Protein AF-A0A0F6YMK8-F1 (afdb_monomer_lite)

Structure (mmCIF, N/CA/C/O backbone):
data_AF-A0A0F6YMK8-F1
#
_entry.id   AF-A0A0F6YMK8-F1
#
loop_
_atom_site.group_PDB
_atom_site.id
_atom_site.type_symbol
_atom_site.label_atom_id
_atom_site.label_alt_id
_atom_site.label_comp_id
_atom_site.label_asym_id
_atom_site.label_entity_id
_atom_site.label_seq_id
_atom_site.pdbx_PDB_ins_code
_atom_site.Cartn_x
_atom_site.Cartn_y
_atom_site.Cartn_z
_atom_site.occupancy
_atom_site.B_iso_or_equiv
_atom_site.auth_seq_id
_atom_site.auth_comp_id
_atom_site.auth_asym_id
_atom_site.auth_atom_id
_atom_site.pdbx_PDB_model_num
ATOM 1 N N . MET A 1 1 ? 10.154 -48.202 23.395 1.00 54.38 1 MET A N 1
ATOM 2 C CA . MET A 1 1 ? 9.176 -48.463 22.313 1.00 54.38 1 MET A CA 1
ATOM 3 C C . MET A 1 1 ? 9.662 -47.838 20.994 1.00 54.38 1 MET A C 1
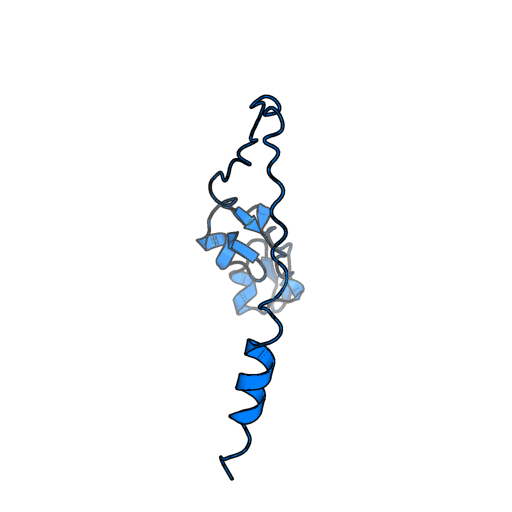ATOM 5 O O . MET A 1 1 ? 9.009 -46.954 20.467 1.00 54.38 1 MET A O 1
ATOM 9 N N . LEU A 1 2 ? 10.831 -48.247 20.472 1.00 53.81 2 LEU A N 1
ATOM 10 C CA . LEU A 1 2 ? 11.473 -47.627 19.288 1.00 53.81 2 LEU A CA 1
ATOM 11 C C . LEU A 1 2 ? 11.856 -48.650 18.191 1.00 53.81 2 LEU A C 1
ATOM 13 O O . LEU A 1 2 ? 12.703 -48.377 17.348 1.00 53.81 2 LEU A O 1
ATOM 17 N N . ALA A 1 3 ? 11.251 -49.842 18.197 1.00 52.28 3 ALA A N 1
ATOM 18 C CA . ALA A 1 3 ? 11.681 -50.961 17.348 1.00 52.28 3 ALA A CA 1
ATOM 19 C C . ALA A 1 3 ? 10.784 -51.240 16.123 1.00 52.28 3 ALA A C 1
ATOM 21 O O . ALA A 1 3 ? 11.109 -52.121 15.337 1.00 52.28 3 ALA A O 1
ATOM 22 N N . THR A 1 4 ? 9.685 -50.504 15.919 1.00 53.19 4 THR A N 1
ATOM 23 C CA . THR A 1 4 ? 8.661 -50.889 14.920 1.00 53.19 4 THR A CA 1
ATOM 24 C C . THR A 1 4 ? 8.670 -50.046 13.638 1.00 53.19 4 THR A C 1
ATOM 26 O O . THR A 1 4 ? 8.049 -50.431 12.657 1.00 53.19 4 THR A O 1
ATOM 29 N N . MET A 1 5 ? 9.394 -48.920 13.582 1.00 53.38 5 MET A N 1
ATOM 30 C CA . MET A 1 5 ? 9.343 -48.022 12.409 1.00 53.38 5 MET A CA 1
ATOM 31 C C . MET A 1 5 ? 10.320 -48.376 11.273 1.00 53.38 5 MET A C 1
ATOM 33 O O . MET A 1 5 ? 10.207 -47.829 10.181 1.00 53.38 5 MET A O 1
ATOM 37 N N . ARG A 1 6 ? 11.274 -49.295 11.486 1.00 54.75 6 ARG A N 1
ATOM 38 C CA . ARG A 1 6 ? 12.262 -49.670 10.452 1.00 54.75 6 ARG A CA 1
ATOM 39 C C . ARG A 1 6 ? 11.747 -50.708 9.448 1.00 54.75 6 ARG A C 1
ATOM 41 O O . ARG A 1 6 ? 12.239 -50.738 8.325 1.00 54.75 6 ARG A O 1
ATOM 48 N N . SER A 1 7 ? 10.744 -51.512 9.809 1.00 49.03 7 SER A N 1
ATOM 49 C CA . SER A 1 7 ? 10.225 -52.575 8.931 1.00 49.03 7 SER A CA 1
ATOM 50 C C . SER A 1 7 ? 9.369 -52.061 7.771 1.00 49.03 7 SER A C 1
ATOM 52 O O . SER A 1 7 ? 9.304 -52.715 6.736 1.00 49.03 7 SER A O 1
ATOM 54 N N . THR A 1 8 ? 8.748 -50.887 7.894 1.00 51.03 8 THR A N 1
ATOM 55 C CA . THR A 1 8 ? 7.902 -50.310 6.833 1.00 51.03 8 THR A CA 1
ATOM 56 C C . THR A 1 8 ? 8.711 -49.665 5.705 1.00 51.03 8 THR A C 1
ATOM 58 O O . THR A 1 8 ? 8.238 -49.591 4.576 1.00 51.03 8 THR A O 1
ATOM 61 N N . LEU A 1 9 ? 9.946 -49.233 5.986 1.00 52.59 9 LEU A N 1
ATOM 62 C CA . LEU A 1 9 ? 10.826 -48.589 5.003 1.00 52.59 9 LEU A CA 1
ATOM 63 C C . LEU A 1 9 ? 11.449 -49.582 4.012 1.00 52.59 9 LEU A C 1
ATOM 65 O O . LEU A 1 9 ? 11.665 -49.224 2.859 1.00 52.59 9 LEU A O 1
ATOM 69 N N . LEU A 1 10 ? 11.681 -50.837 4.417 1.00 53.62 10 LEU A N 1
ATOM 70 C CA . LEU A 1 10 ? 12.198 -51.862 3.499 1.00 53.62 10 LEU A CA 1
ATOM 71 C C . LEU A 1 10 ? 11.140 -52.344 2.492 1.00 53.62 10 LEU A C 1
ATOM 73 O O . LEU A 1 10 ? 11.491 -52.714 1.376 1.00 53.62 10 LEU A O 1
ATOM 77 N N . ALA A 1 11 ? 9.855 -52.315 2.858 1.00 52.22 11 ALA A N 1
ATOM 78 C CA . ALA A 1 11 ? 8.776 -52.818 2.006 1.00 52.22 11 ALA A CA 1
ATOM 79 C C . ALA A 1 11 ? 8.434 -51.881 0.832 1.00 52.22 11 ALA A C 1
ATOM 81 O O . ALA A 1 11 ? 8.000 -52.356 -0.212 1.00 52.22 11 ALA A O 1
ATOM 82 N N . LEU A 1 12 ? 8.663 -50.567 0.964 1.00 52.56 12 LEU A N 1
ATOM 83 C CA . LEU A 1 12 ? 8.419 -49.608 -0.124 1.00 52.56 12 LEU A CA 1
ATOM 84 C C . LEU A 1 12 ? 9.565 -49.516 -1.145 1.00 52.56 12 LEU A C 1
ATOM 86 O O . LEU A 1 12 ? 9.348 -49.027 -2.249 1.00 52.56 12 LEU A O 1
ATOM 90 N N . ALA A 1 13 ? 10.765 -49.999 -0.813 1.00 52.81 13 ALA A N 1
ATOM 91 C CA . ALA A 1 13 ? 11.927 -49.919 -1.701 1.00 52.81 13 ALA A CA 1
ATOM 92 C C . ALA A 1 13 ? 11.955 -51.014 -2.788 1.00 52.81 13 ALA A C 1
ATOM 94 O O . ALA A 1 13 ? 12.676 -50.881 -3.772 1.00 52.81 13 ALA A O 1
ATOM 95 N N . ILE A 1 14 ? 11.183 -52.094 -2.627 1.00 54.66 14 ILE A N 1
ATOM 96 C CA . ILE A 1 14 ? 11.304 -53.304 -3.461 1.00 54.66 14 ILE A CA 1
ATOM 97 C C . ILE A 1 14 ? 10.298 -53.317 -4.630 1.00 54.66 14 ILE A C 1
ATOM 99 O O . ILE A 1 14 ? 10.550 -53.954 -5.648 1.00 54.66 14 ILE A O 1
ATOM 103 N N . THR A 1 15 ? 9.195 -52.565 -4.558 1.00 51.19 15 THR A N 1
ATOM 104 C CA . THR A 1 15 ? 8.119 -52.613 -5.573 1.00 51.19 15 THR A CA 1
ATOM 105 C C . THR A 1 15 ? 8.348 -51.718 -6.798 1.00 51.19 15 THR A C 1
ATOM 107 O O . THR A 1 15 ? 7.569 -51.770 -7.741 1.00 51.19 15 THR A O 1
ATOM 110 N N . LEU A 1 16 ? 9.403 -50.899 -6.823 1.00 54.38 16 LEU A N 1
ATOM 111 C CA . LEU A 1 16 ? 9.674 -49.965 -7.931 1.00 54.38 16 LEU A CA 1
ATOM 112 C C . LEU A 1 16 ? 10.703 -50.479 -8.952 1.00 54.38 16 LEU A C 1
ATOM 114 O O . LEU A 1 16 ? 11.083 -49.742 -9.855 1.00 54.38 16 LEU A O 1
ATOM 118 N N . LEU A 1 17 ? 11.148 -51.735 -8.834 1.00 55.03 17 LEU A N 1
ATOM 119 C CA . LEU A 1 17 ? 12.268 -52.283 -9.613 1.00 55.03 17 LEU A CA 1
ATOM 120 C C . LEU A 1 17 ? 11.887 -53.168 -10.816 1.00 55.03 17 LEU A C 1
ATOM 122 O O . LEU A 1 17 ? 12.766 -53.802 -11.390 1.00 55.03 17 LEU A O 1
ATOM 126 N N . VAL A 1 18 ? 10.625 -53.213 -11.253 1.00 55.59 18 VAL A N 1
ATOM 127 C CA . VAL A 1 18 ? 10.225 -54.008 -12.433 1.00 55.59 18 VAL A CA 1
ATOM 128 C C . VAL A 1 18 ? 9.305 -53.212 -13.354 1.00 55.59 18 VAL A C 1
ATOM 130 O O . VAL A 1 18 ? 8.109 -53.103 -13.106 1.00 55.59 18 VAL A O 1
ATOM 133 N N . ALA A 1 19 ? 9.892 -52.663 -14.419 1.00 48.19 19 ALA A N 1
ATOM 134 C CA . ALA A 1 19 ? 9.495 -52.921 -15.807 1.00 48.19 19 ALA A CA 1
ATOM 135 C C . ALA A 1 19 ? 10.364 -52.066 -16.748 1.00 48.19 19 ALA A C 1
ATOM 137 O O . ALA A 1 19 ? 10.037 -50.922 -17.056 1.00 48.19 19 ALA A O 1
ATOM 138 N N . CYS A 1 20 ? 11.484 -52.637 -17.196 1.00 53.59 20 CYS A N 1
ATOM 139 C CA . CYS A 1 20 ? 12.181 -52.178 -18.392 1.00 53.59 20 CYS A CA 1
ATOM 140 C C . CYS A 1 20 ? 11.321 -52.504 -19.620 1.00 53.59 20 CYS A C 1
ATOM 142 O O . CYS A 1 20 ? 10.958 -53.664 -19.818 1.00 53.59 20 CYS A O 1
ATOM 144 N N . GLY A 1 21 ? 11.035 -51.494 -20.437 1.00 50.91 21 GLY A N 1
ATOM 145 C CA . GLY A 1 21 ? 10.547 -51.634 -21.805 1.00 50.91 21 GLY A CA 1
ATOM 146 C C . GLY A 1 21 ? 11.377 -50.712 -22.690 1.00 50.91 21 GLY A C 1
ATOM 147 O O . GLY A 1 21 ? 11.167 -49.504 -22.682 1.00 50.91 21 GLY A O 1
ATOM 148 N N . ASP A 1 22 ? 12.364 -51.308 -23.347 1.00 56.75 22 ASP A N 1
ATOM 149 C CA . ASP A 1 22 ? 13.274 -50.732 -24.333 1.00 56.75 22 ASP A CA 1
ATOM 150 C C . ASP A 1 22 ? 12.593 -50.901 -25.702 1.00 56.75 22 ASP A C 1
ATOM 152 O O . ASP A 1 22 ? 12.380 -52.036 -26.120 1.00 56.75 22 ASP A O 1
ATOM 156 N N . ASP A 1 23 ? 12.189 -49.812 -26.360 1.00 56.97 23 ASP A N 1
ATOM 157 C CA . ASP A 1 23 ? 11.839 -49.841 -27.786 1.00 56.97 23 ASP A CA 1
ATOM 158 C C . ASP A 1 23 ? 12.313 -48.537 -28.444 1.00 56.97 23 ASP A C 1
ATOM 160 O O . ASP A 1 23 ? 11.742 -47.452 -28.297 1.00 56.97 23 ASP A O 1
ATOM 164 N N . ASP A 1 24 ? 13.455 -48.696 -29.103 1.00 60.47 24 ASP A N 1
ATOM 165 C CA . ASP A 1 24 ? 14.154 -47.776 -29.981 1.00 60.47 24 ASP A CA 1
ATOM 166 C C . ASP A 1 24 ? 13.303 -47.456 -31.219 1.00 60.47 24 ASP A C 1
ATOM 168 O O . ASP A 1 24 ? 13.022 -48.316 -32.052 1.00 60.47 24 ASP A O 1
ATOM 172 N N . ALA A 1 25 ? 12.917 -46.189 -31.365 1.00 61.53 25 ALA A N 1
ATOM 173 C CA . ALA A 1 25 ? 12.587 -45.620 -32.665 1.00 61.53 25 ALA A CA 1
ATOM 174 C C . ALA A 1 25 ? 12.872 -44.108 -32.657 1.00 61.53 25 ALA A C 1
ATOM 176 O O . ALA A 1 25 ? 12.066 -43.333 -32.127 1.00 61.53 25 ALA A O 1
ATOM 177 N N . PRO A 1 26 ? 13.985 -43.631 -33.249 1.00 61.97 26 PRO A N 1
ATOM 178 C CA . PRO A 1 26 ? 14.151 -42.211 -33.515 1.00 61.97 26 PRO A CA 1
ATOM 179 C C . PRO A 1 26 ? 13.193 -41.810 -34.643 1.00 61.97 26 PRO A C 1
ATOM 181 O O . PRO A 1 26 ? 13.473 -41.984 -35.829 1.00 61.97 26 PRO A O 1
ATOM 184 N N . ALA A 1 27 ? 12.033 -41.271 -34.269 1.00 63.66 27 ALA A N 1
ATOM 185 C CA . ALA A 1 27 ? 11.169 -40.576 -35.210 1.00 63.66 27 ALA A CA 1
ATOM 186 C C . ALA A 1 27 ? 11.929 -39.373 -35.813 1.00 63.66 27 ALA A C 1
ATOM 188 O O . ALA A 1 27 ? 12.668 -38.695 -35.088 1.00 63.66 27 ALA A O 1
ATOM 189 N N . PRO A 1 28 ? 11.772 -39.087 -37.121 1.00 64.25 28 PRO A N 1
ATOM 190 C CA . PRO A 1 28 ? 12.379 -37.918 -37.741 1.00 64.25 28 PRO A CA 1
ATOM 191 C C . PRO A 1 28 ? 11.899 -36.663 -37.015 1.00 64.25 28 PRO A C 1
ATOM 193 O O . PRO A 1 28 ? 10.704 -36.476 -36.785 1.00 64.25 28 PRO A O 1
ATOM 196 N N . MET A 1 29 ? 12.867 -35.841 -36.620 1.00 60.09 29 MET A N 1
ATOM 197 C CA . MET A 1 29 ? 12.648 -34.615 -35.868 1.00 60.09 29 MET A CA 1
ATOM 198 C C . MET A 1 29 ? 11.669 -33.727 -36.646 1.00 60.09 29 MET A C 1
ATOM 200 O O . MET A 1 29 ? 11.998 -33.349 -37.773 1.00 60.09 29 MET A O 1
ATOM 204 N N . PRO A 1 30 ? 10.486 -33.394 -36.099 1.00 65.25 30 PRO A N 1
ATOM 205 C CA . PRO A 1 30 ? 9.697 -32.322 -36.668 1.00 65.25 30 PRO A CA 1
ATOM 206 C C . PRO A 1 30 ? 10.503 -31.035 -36.524 1.00 65.25 30 PRO A C 1
ATOM 208 O O . PRO A 1 30 ? 11.122 -30.785 -35.485 1.00 65.25 30 PRO A O 1
ATOM 211 N N . ASP A 1 31 ? 10.524 -30.272 -37.608 1.00 53.94 31 ASP A N 1
ATOM 212 C CA . ASP A 1 31 ? 11.201 -29.003 -37.768 1.00 53.94 31 ASP A CA 1
ATOM 213 C C . ASP A 1 31 ? 11.270 -28.190 -36.474 1.00 53.94 31 ASP A C 1
ATOM 215 O O . ASP A 1 31 ? 10.268 -27.911 -35.810 1.00 53.94 31 ASP A O 1
ATOM 219 N N . ALA A 1 32 ? 12.499 -27.785 -36.156 1.00 57.81 32 ALA A N 1
ATOM 220 C CA . ALA A 1 32 ? 12.850 -26.771 -35.181 1.00 57.81 32 ALA A CA 1
ATOM 221 C C . ALA A 1 32 ? 12.209 -25.429 -35.573 1.00 57.81 32 ALA A C 1
ATOM 223 O O . ALA A 1 32 ? 12.854 -24.519 -36.085 1.00 57.81 32 ALA A O 1
ATOM 224 N N . GLY A 1 33 ? 10.908 -25.321 -35.346 1.00 60.09 33 GLY A N 1
ATOM 225 C CA . GLY A 1 33 ? 10.104 -24.142 -35.583 1.00 60.09 33 GLY A CA 1
ATOM 226 C C . GLY A 1 33 ? 9.501 -23.707 -34.268 1.00 60.09 33 GLY A C 1
ATOM 227 O O . GLY A 1 33 ? 8.407 -24.122 -33.909 1.00 60.09 33 GLY A O 1
ATOM 228 N N . SER A 1 34 ? 10.218 -22.826 -33.577 1.00 53.66 34 SER A N 1
ATOM 229 C CA . SER A 1 34 ? 9.719 -22.114 -32.410 1.00 53.66 34 SER A CA 1
ATOM 230 C C . SER A 1 34 ? 9.563 -22.999 -31.172 1.00 53.66 34 SER A C 1
ATOM 232 O O . SER A 1 34 ? 8.470 -23.272 -30.680 1.00 53.66 34 SER A O 1
ATOM 234 N N . THR A 1 35 ? 10.702 -23.262 -30.517 1.00 52.16 35 THR A N 1
ATOM 235 C CA . THR A 1 35 ? 10.682 -22.913 -29.098 1.00 52.16 35 THR A CA 1
ATOM 236 C C . THR A 1 35 ? 10.328 -21.430 -29.090 1.00 52.16 35 THR A C 1
ATOM 238 O O . THR A 1 35 ? 11.181 -20.557 -29.246 1.00 52.16 35 THR A O 1
ATOM 241 N N . THR A 1 36 ? 9.046 -21.114 -28.916 1.00 49.31 36 THR A N 1
ATOM 242 C CA . THR A 1 36 ? 8.747 -19.984 -28.066 1.00 49.31 36 THR A CA 1
ATOM 243 C C . THR A 1 36 ? 9.473 -20.357 -26.785 1.00 49.31 36 THR A C 1
ATOM 245 O O . THR A 1 36 ? 8.946 -21.079 -25.938 1.00 49.31 36 THR A O 1
ATOM 248 N N . ARG A 1 37 ? 10.740 -19.926 -26.673 1.00 53.91 37 ARG A N 1
ATOM 249 C CA . ARG A 1 37 ? 11.208 -19.332 -25.442 1.00 53.91 37 ARG A CA 1
ATOM 250 C C . ARG A 1 37 ? 10.018 -18.470 -25.079 1.00 53.91 37 ARG A C 1
ATOM 252 O O . ARG A 1 37 ? 9.797 -17.435 -25.702 1.00 53.91 37 ARG A O 1
ATOM 259 N N . VAL A 1 38 ? 9.150 -19.004 -24.215 1.00 55.62 38 VAL A N 1
ATOM 260 C CA . VAL A 1 38 ? 8.397 -18.158 -23.318 1.00 55.62 38 VAL A CA 1
ATOM 261 C C . VAL A 1 38 ? 9.528 -17.327 -22.793 1.00 55.62 38 VAL A C 1
ATOM 263 O O . VAL A 1 38 ? 10.471 -17.866 -22.208 1.00 55.62 38 VAL A O 1
ATOM 266 N N . ASP A 1 39 ? 9.571 -16.111 -23.314 1.00 52.47 39 ASP A N 1
ATOM 267 C CA . ASP A 1 39 ? 10.476 -15.096 -22.888 1.00 52.47 39 ASP A CA 1
ATOM 268 C C . ASP A 1 39 ? 10.238 -15.117 -21.387 1.00 52.47 39 ASP A C 1
ATOM 270 O O . ASP A 1 39 ? 9.254 -14.580 -20.884 1.00 52.47 39 ASP A O 1
ATOM 274 N N . SER A 1 40 ? 11.101 -15.833 -20.666 1.00 54.00 40 SER A N 1
ATOM 275 C CA . SER A 1 40 ? 11.342 -15.629 -19.254 1.00 54.00 40 SER A CA 1
ATOM 276 C C . SER A 1 40 ? 12.060 -14.293 -19.172 1.00 54.00 40 SER A C 1
ATOM 278 O O . SER A 1 40 ? 13.128 -14.182 -18.566 1.00 54.00 40 SER A O 1
ATOM 280 N N . GLY A 1 41 ? 11.479 -13.283 -19.832 1.00 58.69 41 GLY A N 1
ATOM 281 C CA . GLY A 1 41 ? 11.676 -11.905 -19.534 1.00 58.69 41 GLY A CA 1
ATOM 282 C C . GLY A 1 41 ? 11.619 -11.801 -18.023 1.00 58.69 41 GLY A C 1
ATOM 283 O O . GLY A 1 41 ? 10.953 -12.613 -17.359 1.00 58.69 41 GLY A O 1
ATOM 284 N N . PRO A 1 42 ? 12.410 -10.876 -17.470 1.00 61.81 42 PRO A N 1
ATOM 285 C CA . PRO A 1 42 ? 12.498 -10.703 -16.032 1.00 61.81 42 PRO A CA 1
ATOM 286 C C . PRO A 1 42 ? 11.092 -10.812 -15.427 1.00 61.81 42 PRO A C 1
ATOM 288 O O . PRO A 1 42 ? 10.161 -10.265 -16.032 1.00 61.81 42 PRO A O 1
ATOM 291 N N . PRO A 1 43 ? 10.921 -11.559 -14.310 1.00 62.81 43 PRO A N 1
ATOM 292 C CA . PRO A 1 43 ? 9.607 -11.758 -13.697 1.00 62.81 43 PRO A CA 1
ATOM 293 C C . PRO A 1 43 ? 8.886 -10.410 -13.670 1.00 62.81 43 PRO A C 1
ATOM 295 O O . PRO A 1 43 ? 9.569 -9.411 -13.399 1.00 62.81 43 PRO A O 1
ATOM 298 N N . PRO A 1 44 ? 7.592 -10.358 -14.056 1.00 66.25 44 PRO A N 1
ATOM 299 C CA . PRO A 1 44 ? 6.896 -9.112 -14.342 1.00 66.25 44 PRO A CA 1
ATOM 300 C C . PRO A 1 44 ? 7.083 -8.186 -13.155 1.00 66.25 44 PRO A C 1
ATOM 302 O O . PRO A 1 44 ? 6.465 -8.369 -12.116 1.00 66.25 44 PRO A O 1
ATOM 305 N N . SER A 1 45 ? 8.002 -7.235 -13.310 1.00 80.94 45 SER A N 1
ATOM 306 C CA . SER A 1 45 ? 8.499 -6.438 -12.202 1.00 80.94 45 SER A CA 1
ATOM 307 C C . SER A 1 45 ? 7.441 -5.386 -11.938 1.00 80.94 45 SER A C 1
ATOM 309 O O . SER A 1 45 ? 7.459 -4.313 -12.539 1.00 80.94 45 SER A O 1
ATOM 311 N N . GLY A 1 46 ? 6.453 -5.751 -11.133 1.00 89.81 46 GLY A N 1
ATOM 312 C CA . GLY A 1 46 ? 5.221 -4.999 -11.026 1.00 89.81 46 GLY A CA 1
ATOM 313 C C . GLY A 1 46 ? 4.530 -5.236 -9.701 1.00 89.81 46 GLY A C 1
ATOM 314 O O . GLY A 1 46 ? 4.738 -6.233 -9.012 1.00 89.81 46 GLY A O 1
ATOM 315 N N . CYS A 1 47 ? 3.691 -4.282 -9.335 1.00 93.50 47 CYS A N 1
ATOM 316 C CA . CYS A 1 47 ? 2.902 -4.383 -8.130 1.00 93.50 47 CYS A CA 1
ATOM 317 C C . CYS A 1 47 ? 1.546 -5.024 -8.435 1.00 93.50 47 CYS A C 1
ATOM 319 O O . CYS A 1 47 ? 0.802 -4.569 -9.304 1.00 93.50 47 CYS A O 1
ATOM 321 N N . GLY A 1 48 ? 1.216 -6.091 -7.714 1.00 92.88 48 GLY A N 1
ATOM 322 C CA . GLY A 1 48 ? -0.044 -6.812 -7.851 1.00 92.88 48 GLY A CA 1
ATOM 323 C C . GLY A 1 48 ? -0.726 -7.043 -6.506 1.00 92.88 48 GLY A C 1
ATOM 324 O O . GLY A 1 48 ? -0.195 -6.723 -5.446 1.00 92.88 48 GLY A O 1
ATOM 325 N N . GLY A 1 49 ? -1.925 -7.621 -6.542 1.00 93.69 49 GLY A N 1
ATOM 326 C CA . GLY A 1 49 ? -2.744 -7.858 -5.351 1.00 93.69 49 GLY A CA 1
ATOM 327 C C . GLY A 1 49 ? -3.986 -6.977 -5.308 1.00 93.69 49 GLY A C 1
ATOM 328 O O . GLY A 1 49 ? -4.409 -6.427 -6.325 1.00 93.69 49 GLY A O 1
ATOM 329 N N . ARG A 1 50 ? -4.596 -6.885 -4.125 1.00 94.56 50 ARG A N 1
ATOM 330 C CA . ARG A 1 50 ? -5.817 -6.109 -3.908 1.00 94.56 50 ARG A CA 1
ATOM 331 C C . ARG A 1 50 ? -5.591 -5.198 -2.716 1.00 94.56 50 ARG A C 1
ATOM 333 O O . ARG A 1 50 ? -5.521 -5.683 -1.591 1.00 94.56 50 ARG A O 1
ATOM 340 N N . ALA A 1 51 ? -5.499 -3.898 -2.981 1.00 95.62 51 ALA A N 1
ATOM 341 C CA . ALA A 1 51 ? -5.337 -2.903 -1.934 1.00 95.62 51 ALA A CA 1
ATOM 342 C C . ALA A 1 51 ? -6.481 -3.023 -0.915 1.00 95.62 51 ALA A C 1
ATOM 344 O O . ALA A 1 51 ? -7.656 -3.175 -1.282 1.00 95.62 51 ALA A O 1
ATOM 345 N N . THR A 1 52 ? -6.130 -2.984 0.369 1.00 96.06 52 THR A N 1
ATOM 346 C CA . THR A 1 52 ? -7.104 -2.901 1.459 1.00 96.06 52 THR A CA 1
ATOM 347 C C . THR A 1 52 ? -7.897 -1.603 1.293 1.00 96.06 52 THR A C 1
ATOM 349 O O . THR A 1 52 ? -7.278 -0.570 1.054 1.00 96.06 52 THR A O 1
ATOM 352 N N . PRO A 1 53 ? -9.238 -1.619 1.364 1.00 95.12 53 PRO A N 1
ATOM 353 C CA . PRO A 1 53 ? -10.020 -0.393 1.242 1.00 95.12 53 PRO A CA 1
ATOM 354 C C . PRO A 1 53 ? -9.763 0.536 2.434 1.00 95.12 53 PRO A C 1
ATOM 356 O O . PRO A 1 53 ? -9.641 0.058 3.562 1.00 95.12 53 PRO A O 1
ATOM 359 N N . CYS A 1 54 ? -9.772 1.852 2.198 1.00 95.69 54 CYS A N 1
ATOM 360 C CA . CYS A 1 54 ? -9.517 2.863 3.228 1.00 95.69 54 CYS A CA 1
ATOM 361 C C . CYS A 1 54 ? -10.423 2.678 4.458 1.00 95.69 54 CYS A C 1
ATOM 363 O O . CYS A 1 54 ? -9.947 2.709 5.584 1.00 95.69 54 CYS A O 1
ATOM 365 N N . SER A 1 55 ? -11.704 2.349 4.261 1.00 95.19 55 SER A N 1
ATOM 366 C CA . SER A 1 55 ? -12.665 2.127 5.355 1.00 95.19 55 SER A CA 1
ATOM 367 C C . SER A 1 55 ? -12.353 0.928 6.262 1.00 95.19 55 SER A C 1
ATOM 369 O O . SER A 1 55 ? -12.971 0.791 7.313 1.00 95.19 55 SER A O 1
ATOM 371 N N . ALA A 1 56 ? -11.436 0.043 5.860 1.00 95.00 56 ALA A N 1
ATOM 372 C CA . ALA A 1 56 ? -10.965 -1.074 6.678 1.00 95.00 56 ALA A CA 1
ATOM 373 C C . ALA A 1 56 ? -9.648 -0.765 7.413 1.00 95.00 56 ALA A C 1
ATOM 375 O O . ALA A 1 56 ? -9.162 -1.607 8.170 1.00 95.00 56 ALA A O 1
ATOM 376 N N . LEU A 1 57 ? -9.056 0.411 7.187 1.00 93.69 57 LEU A N 1
ATOM 377 C CA . LEU A 1 57 ? -7.832 0.846 7.848 1.00 93.69 57 LEU A CA 1
ATOM 378 C C . LEU A 1 57 ? -8.111 1.618 9.137 1.00 93.69 57 LEU A C 1
ATOM 380 O O . LEU A 1 57 ? -9.147 2.259 9.304 1.00 93.69 57 LEU A O 1
ATOM 384 N N . ASN A 1 58 ? -7.134 1.577 10.042 1.00 93.81 58 ASN A N 1
ATOM 385 C CA . ASN A 1 58 ? -7.118 2.417 11.237 1.00 93.81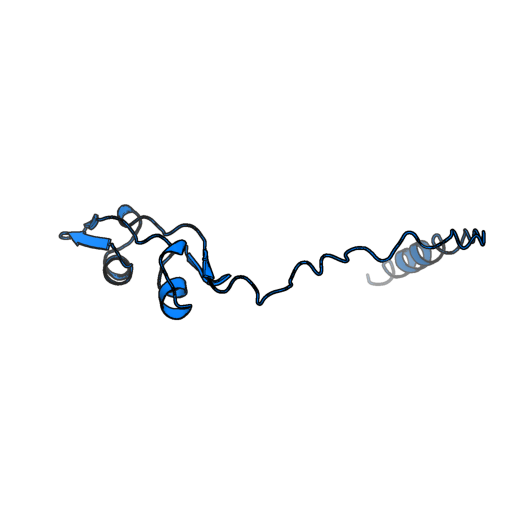 58 ASN A CA 1
ATOM 386 C C . ASN A 1 58 ? -6.455 3.774 10.948 1.00 93.81 58 ASN A C 1
ATOM 388 O O . ASN A 1 58 ? -5.807 3.955 9.919 1.00 93.81 58 ASN A O 1
ATOM 392 N N . GLU A 1 59 ? -6.559 4.711 11.888 1.00 92.94 59 GLU A N 1
ATOM 393 C CA . GLU A 1 59 ? -6.062 6.085 11.721 1.00 92.94 59 GLU A CA 1
ATOM 394 C C . GLU A 1 59 ? -4.562 6.139 11.386 1.00 92.94 59 GLU A C 1
ATOM 396 O O . GLU A 1 59 ? -4.144 6.877 10.496 1.00 92.94 59 GLU A O 1
ATOM 401 N N . ALA A 1 60 ? -3.761 5.289 12.035 1.00 90.62 60 ALA A N 1
ATOM 402 C CA . ALA A 1 60 ? -2.318 5.224 11.818 1.00 90.62 60 ALA A CA 1
ATOM 403 C C . ALA A 1 60 ? -1.948 4.713 10.415 1.00 90.62 60 ALA A C 1
ATOM 405 O O . ALA A 1 60 ? -1.010 5.212 9.799 1.00 90.62 60 ALA A O 1
ATOM 406 N N . THR A 1 61 ? -2.673 3.718 9.902 1.00 92.19 61 THR A N 1
ATOM 407 C CA . THR A 1 61 ? -2.409 3.118 8.582 1.00 92.19 61 THR A CA 1
ATOM 408 C C . THR A 1 61 ? -3.067 3.884 7.444 1.00 92.19 61 THR A C 1
ATOM 410 O O . THR A 1 61 ? -2.563 3.834 6.325 1.00 92.19 61 THR A O 1
ATOM 413 N N . CYS A 1 62 ? -4.126 4.642 7.730 1.00 93.88 62 CYS A N 1
ATOM 414 C CA . CYS A 1 62 ? -4.842 5.455 6.756 1.00 93.88 62 CYS A CA 1
ATOM 415 C C . CYS A 1 62 ? -3.923 6.462 6.062 1.00 93.88 62 CYS A C 1
ATOM 417 O O . CYS A 1 62 ? -3.835 6.478 4.839 1.00 93.88 62 CYS A O 1
ATOM 419 N N . ALA A 1 63 ? -3.172 7.243 6.846 1.00 89.88 63 ALA A N 1
ATOM 420 C CA . ALA A 1 63 ? -2.254 8.255 6.321 1.00 89.88 63 ALA A CA 1
ATOM 421 C C . ALA A 1 63 ? -1.059 7.655 5.556 1.00 89.88 63 ALA A C 1
ATOM 423 O O . ALA A 1 63 ? -0.388 8.359 4.805 1.00 89.88 63 ALA A O 1
ATOM 424 N N . MET A 1 64 ? -0.781 6.361 5.751 1.00 89.75 64 MET A N 1
ATOM 425 C CA . MET A 1 64 ? 0.286 5.648 5.049 1.00 89.75 64 MET A CA 1
ATOM 426 C C . MET A 1 64 ? -0.190 5.039 3.725 1.00 89.75 64 MET A C 1
ATOM 428 O O . MET A 1 64 ? 0.631 4.782 2.844 1.00 89.75 64 MET A O 1
ATOM 432 N N . GLN A 1 65 ? -1.495 4.803 3.558 1.00 92.38 65 GLN A N 1
ATOM 433 C CA . GLN A 1 65 ? -2.028 4.218 2.335 1.00 92.38 65 GLN A CA 1
ATOM 434 C C . GLN A 1 65 ? -2.326 5.307 1.299 1.00 92.38 65 GLN A C 1
ATOM 436 O O . GLN A 1 65 ? -3.196 6.153 1.483 1.00 92.38 65 GLN A O 1
ATOM 441 N N . GLY A 1 66 ? -1.625 5.255 0.164 1.00 92.44 66 GLY A N 1
ATOM 442 C CA . GLY A 1 66 ? -1.872 6.172 -0.949 1.00 92.44 66 GLY A CA 1
ATOM 443 C C . GLY A 1 66 ? -3.331 6.125 -1.418 1.00 92.44 66 GLY A C 1
ATOM 444 O O . GLY A 1 66 ? -3.883 5.037 -1.601 1.00 92.44 66 GLY A O 1
ATOM 445 N N . GLY A 1 67 ? -3.927 7.306 -1.602 1.00 93.19 67 GLY A N 1
ATOM 446 C CA . GLY A 1 67 ? -5.328 7.482 -2.002 1.00 93.19 67 GLY A CA 1
ATOM 447 C C . GLY A 1 67 ? -6.327 7.529 -0.837 1.00 93.19 67 GLY A C 1
ATOM 448 O O . GLY A 1 67 ? -7.467 7.950 -1.029 1.00 93.19 67 GLY A O 1
ATOM 449 N N . CYS A 1 68 ? -5.895 7.172 0.375 1.00 95.12 68 CYS A N 1
ATOM 450 C CA . CYS A 1 68 ? -6.708 7.299 1.578 1.00 95.12 68 CYS A CA 1
ATOM 451 C C . CYS A 1 68 ? -6.458 8.627 2.295 1.00 95.12 68 CYS A C 1
ATOM 453 O O . CYS A 1 68 ? -5.344 9.156 2.301 1.00 95.12 68 CYS A O 1
ATOM 455 N N . ALA A 1 69 ? -7.507 9.149 2.924 1.00 95.06 69 ALA A N 1
ATOM 456 C CA . ALA A 1 69 ? -7.459 10.355 3.735 1.00 95.06 69 ALA A CA 1
ATOM 457 C C . ALA A 1 69 ? -8.185 10.125 5.061 1.00 95.06 69 ALA A C 1
ATOM 459 O O . ALA A 1 69 ? -9.227 9.464 5.117 1.00 95.06 69 ALA A O 1
ATOM 460 N N . LEU A 1 70 ? -7.613 10.669 6.133 1.00 94.25 70 LEU A N 1
ATOM 461 C CA . LEU A 1 70 ? -8.222 10.618 7.450 1.00 94.25 70 LEU A CA 1
ATOM 462 C C . LEU A 1 70 ? -9.195 11.791 7.611 1.00 94.25 70 LEU A C 1
ATOM 464 O O . LEU A 1 70 ? -8.770 12.940 7.688 1.00 94.25 70 LEU A O 1
ATOM 468 N N . GLU A 1 71 ? -10.485 11.484 7.699 1.00 91.94 71 GLU A N 1
ATOM 469 C CA . GLU A 1 71 ? -11.566 12.453 7.890 1.00 91.94 71 GLU A CA 1
ATOM 470 C C . GLU A 1 71 ? -12.078 12.333 9.334 1.00 91.94 71 GLU A C 1
ATOM 472 O O . GLU A 1 71 ? -12.958 11.529 9.662 1.00 91.94 71 GLU A O 1
ATOM 477 N N . GLY A 1 72 ? -11.466 13.096 10.243 1.00 90.50 72 GLY A N 1
ATOM 478 C CA . GLY A 1 72 ? -11.716 12.977 11.681 1.00 90.50 72 GLY A CA 1
ATOM 479 C C . GLY A 1 72 ? -11.125 11.682 12.243 1.00 90.50 72 GLY A C 1
ATOM 480 O O . GLY A 1 72 ? -9.910 11.538 12.285 1.00 90.50 72 GLY A O 1
ATOM 481 N N . THR A 1 73 ? -11.979 10.752 12.676 1.00 91.56 73 THR A N 1
ATOM 482 C CA . THR A 1 73 ? -11.582 9.422 13.191 1.00 91.56 73 THR A CA 1
ATOM 483 C C . THR A 1 73 ? -11.823 8.294 12.188 1.00 91.56 73 THR A C 1
ATOM 485 O O . THR A 1 73 ? -11.609 7.123 12.498 1.00 91.56 73 THR A O 1
ATOM 488 N N . THR A 1 74 ? -12.317 8.620 10.990 1.00 92.38 74 THR A N 1
ATOM 489 C CA . THR A 1 74 ? -12.671 7.625 9.973 1.00 92.38 74 THR A CA 1
ATOM 490 C C . THR A 1 74 ? -11.728 7.739 8.788 1.00 92.38 74 THR A C 1
ATOM 492 O O . THR A 1 74 ? -11.469 8.831 8.288 1.00 92.38 74 THR A O 1
ATOM 495 N N . CYS A 1 75 ? -11.222 6.602 8.318 1.00 95.00 75 CYS A N 1
ATOM 496 C CA . CYS A 1 75 ? -10.439 6.556 7.094 1.00 95.00 75 CYS A CA 1
ATOM 497 C C . CYS A 1 75 ? -11.361 6.436 5.874 1.00 95.00 75 CYS A C 1
ATOM 499 O O . CYS A 1 75 ? -12.158 5.497 5.767 1.00 95.00 75 CYS A O 1
ATOM 501 N N . GLY A 1 76 ? -11.259 7.396 4.959 1.00 94.38 76 GLY A N 1
ATOM 502 C CA . GLY A 1 76 ? -12.052 7.476 3.735 1.00 94.38 76 GLY A CA 1
ATOM 503 C C . GLY A 1 76 ? -11.182 7.614 2.486 1.00 94.38 76 GLY A C 1
ATOM 504 O O . GLY A 1 76 ? -9.954 7.621 2.561 1.00 94.38 76 GLY A O 1
ATOM 505 N N . GLY A 1 77 ? -11.835 7.720 1.329 1.00 94.50 77 GLY A N 1
ATOM 506 C CA . GLY A 1 77 ? -11.178 7.833 0.024 1.00 94.50 77 GLY A CA 1
ATOM 507 C C . GLY A 1 77 ? -11.100 6.515 -0.746 1.00 94.50 77 GLY A C 1
ATOM 508 O O . GLY A 1 77 ? -11.712 5.511 -0.373 1.00 94.50 77 GLY A O 1
ATOM 509 N N . GLU A 1 78 ? -10.347 6.540 -1.843 1.00 94.81 78 GLU A N 1
ATOM 510 C CA . GLU A 1 78 ? -10.150 5.397 -2.731 1.00 94.81 78 GLU A CA 1
ATOM 511 C C . GLU A 1 78 ? -8.682 4.982 -2.707 1.00 94.81 78 GLU A C 1
ATOM 513 O O . GLU A 1 78 ? -7.807 5.705 -3.180 1.00 94.81 78 GLU A O 1
ATOM 518 N N . ALA A 1 79 ? -8.410 3.798 -2.156 1.00 95.38 79 ALA A N 1
ATOM 519 C CA . ALA A 1 79 ? -7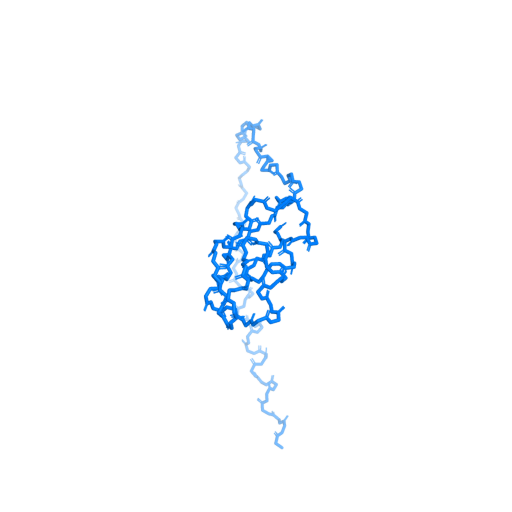.056 3.268 -2.100 1.00 95.38 79 ALA A CA 1
ATOM 520 C C . ALA A 1 79 ? -6.489 3.130 -3.521 1.00 95.38 79 ALA A C 1
ATOM 522 O O . ALA A 1 79 ? -7.124 2.536 -4.400 1.00 95.38 79 ALA A O 1
ATOM 523 N N . THR A 1 80 ? -5.275 3.641 -3.740 1.00 94.94 80 THR A N 1
ATOM 524 C CA . THR A 1 80 ? -4.585 3.503 -5.026 1.00 94.94 80 THR A CA 1
ATOM 525 C C . THR A 1 80 ? -4.494 2.024 -5.395 1.00 94.94 80 THR A C 1
ATOM 527 O O . THR A 1 80 ? -4.188 1.183 -4.555 1.00 94.94 80 THR A O 1
ATOM 530 N N . SER A 1 81 ? -4.773 1.680 -6.648 1.00 94.38 81 SER A N 1
ATOM 531 C CA . SER A 1 81 ? -4.677 0.289 -7.094 1.00 94.38 81 SER A CA 1
ATOM 532 C C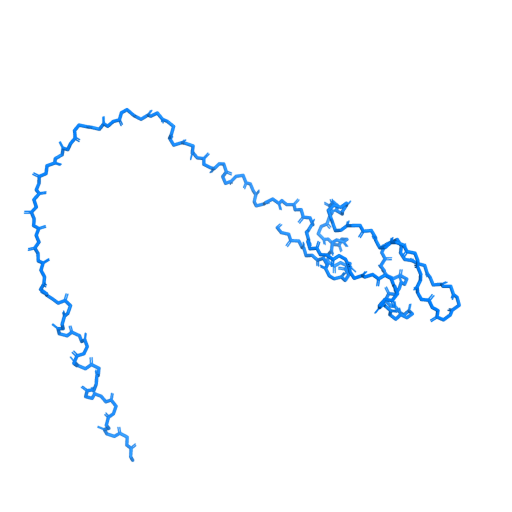 . SER A 1 81 ? -3.224 -0.188 -7.085 1.00 94.38 81 SER A C 1
ATOM 534 O O . SER A 1 81 ? -2.350 0.536 -7.561 1.00 94.38 81 SER A O 1
ATOM 536 N N . CYS A 1 82 ? -2.974 -1.427 -6.637 1.00 94.56 82 CYS A N 1
ATOM 537 C CA . CYS A 1 82 ? -1.625 -2.009 -6.619 1.00 94.56 82 CYS A CA 1
ATOM 538 C C . CYS A 1 82 ? -0.944 -1.885 -7.993 1.00 94.56 82 CYS A C 1
ATOM 540 O O . CYS A 1 82 ? 0.189 -1.438 -8.076 1.00 94.56 82 CYS A O 1
ATOM 542 N N . 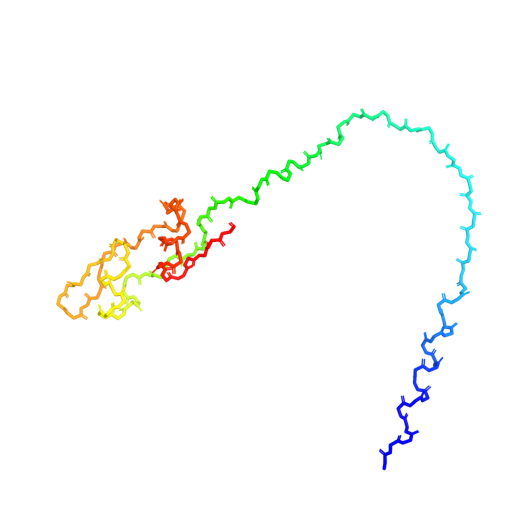GLY A 1 83 ? -1.667 -2.165 -9.085 1.00 92.75 83 GLY A N 1
ATOM 543 C CA . GLY A 1 83 ? -1.137 -2.079 -10.453 1.00 92.75 83 GLY A CA 1
ATOM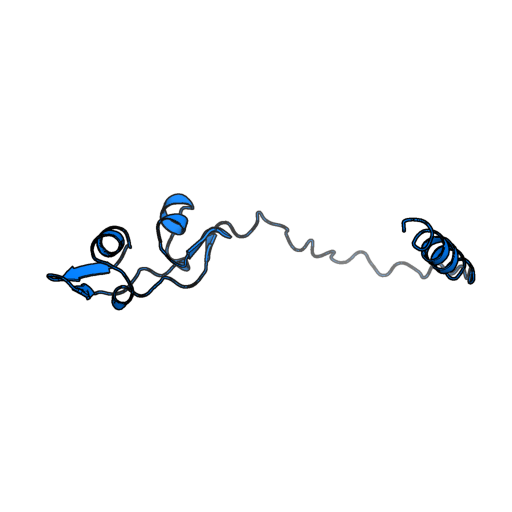 544 C C . GLY A 1 83 ? -0.682 -0.684 -10.899 1.00 92.75 83 GLY A C 1
ATOM 545 O O . GLY A 1 83 ? 0.054 -0.575 -11.874 1.00 92.75 83 GLY A O 1
ATOM 546 N N . SER A 1 84 ? -1.079 0.375 -10.190 1.00 92.75 84 SER A N 1
ATOM 547 C CA . SER A 1 84 ? -0.639 1.747 -10.468 1.00 92.75 84 SER A CA 1
ATOM 548 C C . SER A 1 84 ? 0.706 2.085 -9.810 1.00 92.75 84 SER A C 1
ATOM 550 O O . SER A 1 84 ? 1.267 3.147 -10.080 1.00 92.75 84 SER A O 1
ATOM 552 N N . LEU A 1 85 ? 1.231 1.218 -8.935 1.00 92.50 85 LEU A N 1
ATOM 553 C CA . LEU A 1 85 ? 2.477 1.443 -8.205 1.00 92.50 85 LEU A CA 1
ATOM 554 C C . LEU A 1 85 ? 3.673 0.887 -8.985 1.00 92.50 85 LEU A C 1
ATOM 556 O O . LEU A 1 85 ? 3.811 -0.318 -9.186 1.00 92.50 85 LEU A O 1
ATOM 560 N N . ALA A 1 86 ? 4.565 1.787 -9.399 1.00 91.25 86 ALA A N 1
ATOM 561 C CA . ALA A 1 86 ? 5.700 1.461 -10.263 1.00 91.25 86 ALA A CA 1
ATOM 562 C C . ALA A 1 86 ? 6.954 0.985 -9.508 1.00 91.25 86 ALA A C 1
ATOM 564 O O . ALA A 1 86 ? 7.902 0.516 -10.135 1.00 91.25 86 ALA A O 1
ATOM 565 N N . THR A 1 87 ? 7.005 1.125 -8.179 1.00 91.50 87 THR A N 1
ATOM 566 C CA . THR A 1 87 ? 8.198 0.783 -7.388 1.00 91.50 87 THR A CA 1
ATOM 567 C C . THR A 1 87 ? 7.880 -0.223 -6.293 1.00 91.50 87 THR A C 1
ATOM 569 O O . THR A 1 87 ? 6.833 -0.152 -5.650 1.00 91.50 87 THR A O 1
ATOM 572 N N . ARG A 1 88 ? 8.824 -1.134 -6.025 1.00 92.31 88 ARG A N 1
ATOM 573 C CA . ARG A 1 88 ? 8.691 -2.140 -4.961 1.00 92.31 88 ARG A CA 1
ATOM 574 C C . ARG A 1 88 ? 8.367 -1.509 -3.613 1.00 92.31 88 ARG A C 1
ATOM 576 O O . ARG A 1 88 ? 7.423 -1.926 -2.958 1.00 92.31 88 ARG A O 1
ATOM 583 N N . THR A 1 89 ? 9.092 -0.459 -3.245 1.00 93.19 89 THR A N 1
ATOM 584 C CA . THR A 1 89 ? 8.916 0.215 -1.955 1.00 93.19 89 THR A CA 1
ATOM 585 C C . THR A 1 89 ? 7.511 0.787 -1.783 1.00 93.19 89 THR A C 1
ATOM 587 O O . THR A 1 89 ? 6.929 0.652 -0.711 1.00 93.19 89 THR A O 1
ATOM 590 N N . THR A 1 90 ? 6.939 1.399 -2.827 1.00 92.94 90 THR A N 1
ATOM 591 C CA . THR A 1 90 ? 5.567 1.930 -2.751 1.00 92.94 90 THR A CA 1
ATOM 592 C C . THR A 1 90 ? 4.535 0.809 -2.741 1.00 92.94 90 THR A C 1
ATOM 594 O O . THR A 1 90 ? 3.573 0.890 -1.983 1.00 92.94 90 THR A O 1
ATOM 597 N N . CYS A 1 91 ? 4.775 -0.263 -3.500 1.00 93.56 91 CYS A N 1
ATOM 598 C CA . CYS A 1 91 ? 3.935 -1.455 -3.510 1.00 93.56 91 CYS A CA 1
ATOM 599 C C . CYS A 1 91 ? 3.832 -2.117 -2.134 1.00 93.56 91 CYS A C 1
ATOM 601 O O . CYS A 1 91 ? 2.737 -2.349 -1.635 1.00 93.56 91 CYS A O 1
ATOM 603 N N . GLU A 1 92 ? 4.974 -2.386 -1.505 1.00 92.62 92 GLU A N 1
ATOM 604 C CA . GLU A 1 92 ? 5.041 -3.065 -0.207 1.00 92.62 92 GLU A CA 1
ATOM 605 C C . GLU A 1 92 ? 4.594 -2.165 0.951 1.00 92.62 92 GLU A C 1
ATOM 607 O O . GLU A 1 92 ? 4.211 -2.659 2.007 1.00 92.62 92 GLU A O 1
ATOM 612 N N . SER A 1 93 ? 4.592 -0.844 0.745 1.00 92.31 93 SER A N 1
ATOM 613 C CA . SER A 1 93 ? 4.020 0.107 1.704 1.00 92.31 93 SER A CA 1
ATOM 614 C C . SER A 1 93 ? 2.489 0.091 1.698 1.00 92.31 93 SER A C 1
ATOM 616 O O . SER A 1 93 ? 1.866 0.557 2.653 1.00 92.31 93 SER A O 1
ATOM 618 N N . GLN A 1 94 ? 1.860 -0.439 0.644 1.00 92.88 94 GLN A N 1
ATOM 619 C CA . GLN A 1 94 ? 0.412 -0.469 0.524 1.00 92.88 94 GLN A CA 1
ATOM 620 C C . GLN A 1 94 ? -0.162 -1.797 1.037 1.00 92.88 94 GLN A C 1
ATOM 622 O O . GLN A 1 94 ? 0.104 -2.872 0.499 1.00 92.88 94 GLN A O 1
ATOM 627 N N . GLN A 1 95 ? -1.002 -1.728 2.073 1.00 94.31 95 GLN A N 1
ATOM 628 C CA . GLN A 1 95 ? -1.650 -2.916 2.633 1.00 94.31 95 GLN A CA 1
ATOM 629 C C . GLN A 1 95 ? -2.457 -3.681 1.572 1.00 94.31 95 GLN A C 1
ATOM 631 O O . GLN A 1 95 ? -3.288 -3.101 0.873 1.00 94.31 95 GLN A O 1
ATOM 636 N N . GLY A 1 96 ? -2.216 -4.993 1.481 1.00 93.81 96 GLY A N 1
ATOM 637 C CA . GLY A 1 96 ? -2.868 -5.893 0.521 1.00 93.81 96 GLY A CA 1
ATOM 638 C C . GLY A 1 96 ? -2.188 -5.982 -0.853 1.00 93.81 96 GLY A C 1
ATOM 639 O O . GLY A 1 96 ? -2.565 -6.833 -1.669 1.00 93.81 96 GLY A O 1
ATOM 640 N N . CYS A 1 97 ? -1.168 -5.160 -1.105 1.00 94.75 97 CYS A N 1
ATOM 641 C CA . CYS A 1 97 ? -0.347 -5.233 -2.307 1.00 94.75 97 CYS A CA 1
ATOM 642 C C . CYS A 1 97 ? 0.938 -6.033 -2.070 1.00 94.75 97 CYS A C 1
ATOM 644 O O . CYS A 1 97 ? 1.432 -6.152 -0.948 1.00 94.75 97 CYS A O 1
ATOM 646 N N . ARG A 1 98 ? 1.471 -6.614 -3.146 1.00 94.31 98 ARG A N 1
ATOM 647 C CA . ARG A 1 98 ? 2.749 -7.332 -3.157 1.00 94.31 98 ARG A CA 1
ATOM 648 C C . ARG A 1 98 ? 3.477 -7.118 -4.472 1.00 94.31 98 ARG A C 1
ATOM 650 O O . ARG A 1 98 ? 2.854 -7.067 -5.533 1.00 94.31 98 ARG A O 1
ATOM 657 N N . TRP A 1 99 ? 4.797 -7.028 -4.391 1.00 92.62 99 TRP A N 1
ATOM 658 C CA . TRP A 1 99 ? 5.646 -7.030 -5.572 1.00 92.62 99 TRP A CA 1
ATOM 659 C C . TRP A 1 99 ? 5.695 -8.443 -6.158 1.00 92.62 99 TRP A C 1
ATOM 661 O O . TRP A 1 99 ? 5.909 -9.405 -5.414 1.00 92.62 99 TRP A O 1
ATOM 671 N N . LEU A 1 100 ? 5.442 -8.560 -7.459 1.00 91.00 100 LEU A N 1
ATOM 672 C CA . LEU A 1 100 ? 5.462 -9.812 -8.216 1.00 91.00 100 LEU A CA 1
ATOM 673 C C . LEU A 1 100 ? 6.722 -9.920 -9.090 1.00 91.00 100 LEU A C 1
ATOM 675 O O . LEU A 1 100 ? 7.419 -8.892 -9.281 1.00 91.00 100 LEU A O 1
#

Radius of gyration: 28.3 Å; chains: 1; bounding box: 27×67×60 Å

Secondary structure (DSSP, 8-state):
--SSSSHHHHHHSSTTS---------PPPP-----------SS--SEEE-PPPGGGS-HHHHTTSTTEEEETTEEEE-PPPGGG--SHHHHHHSTTEEE-

Organism: NCBI:txid927083

Sequence (100 aa):
MLATMRSTLLALAITLLVACGDDDAPAPMPDAGSTTRVDSGPPPSGCGGRATPCSALNEATCAMQGGCALEGTTCGGEATSCGSLATRTTCESQQGCRWL

pLDDT: mean 76.66, std 18.86, range [48.19, 96.06]

Foldseek 3Di:
DPPPPPVVVVVVVPVPPDDDDDDDDDDPDDDPDDPPPVVPPPDPFFKDFAFDAQQVDFPVLQVQFPQWDDDPGGIDGGGDHRRVDPDQVNQVSTPGMHGD